Protein AF-A0A1G4TSG6-F1 (afdb_monomer_lite)

Radius of gyration: 10.81 Å; chains: 1; bounding box: 24×15×28 Å

Secondary structure (DSSP, 8-state):
---GGGS-HHHHHHHHHHHHHTT--HHHHHHHHHHHHHTTTSHHHHHHHHHHH--

InterPro domains:
  IPR015064 Sporulation inhibitor A [PF08970] (5-39)
  IPR036916 Sporulation inhibitor A superfamily [G3DSA:1.10.287.1100] (7-39)
  IPR036916 Sporulation inhibitor A superfamily [SSF100985] (5-39)

Organism: NCBI:txid624147

Sequence (55 aa):
MASLRSLKDDWLLDCYADAVRLQLDPTFIRLLRNEIHRRLDDPVFRRTWFVLSGR

Foldseek 3Di:
DDDPLPDDLVRLLVVLVVCVVVVHDPVVNVSSVVVLVVCCVPVVSVVVNCVSPVD

pLDDT: mean 87.82, std 11.39, range [44.91, 97.19]

Structure (mmCIF, N/CA/C/O backbone):
data_AF-A0A1G4TSG6-F1
#
_entry.id   AF-A0A1G4TSG6-F1
#
loop_
_atom_site.group_PDB
_atom_site.id
_atom_site.type_symbol
_atom_site.label_atom_id
_atom_site.label_alt_id
_atom_site.label_comp_id
_atom_site.label_asym_id
_atom_site.label_entity_id
_atom_site.label_seq_id
_atom_site.pdbx_PDB_ins_code
_atom_site.Cartn_x
_atom_site.Cartn_y
_atom_site.Cartn_z
_atom_site.occupancy
_atom_site.B_iso_or_equiv
_atom_site.auth_seq_id
_atom_site.auth_comp_id
_atom_site.auth_asym_id
_atom_site.auth_atom_id
_atom_site.pdbx_PDB_model_num
ATOM 1 N N . MET A 1 1 ? 14.656 3.670 14.555 1.00 44.91 1 MET A N 1
ATOM 2 C CA . MET A 1 1 ? 13.313 3.913 13.984 1.00 44.91 1 MET A CA 1
ATOM 3 C C . MET A 1 1 ? 13.308 3.373 12.563 1.00 44.91 1 MET A C 1
ATOM 5 O O . MET A 1 1 ? 14.044 3.899 11.739 1.00 44.91 1 MET A O 1
ATOM 9 N N . ALA A 1 2 ? 12.584 2.284 12.292 1.00 55.59 2 ALA A N 1
ATOM 10 C CA . ALA A 1 2 ? 12.452 1.764 10.930 1.00 55.59 2 ALA A CA 1
ATOM 11 C C . ALA A 1 2 ? 11.585 2.730 10.106 1.00 55.59 2 ALA A C 1
ATOM 13 O O . ALA A 1 2 ? 10.532 3.162 10.572 1.00 55.59 2 ALA A O 1
ATOM 14 N N . SER A 1 3 ? 12.051 3.117 8.920 1.00 71.94 3 SER A N 1
ATOM 15 C CA . SER A 1 3 ? 11.323 4.019 8.025 1.00 71.94 3 SER A CA 1
ATOM 16 C C . SER A 1 3 ? 10.492 3.204 7.040 1.00 71.94 3 SER A C 1
ATOM 18 O O . SER A 1 3 ? 10.980 2.207 6.517 1.00 71.94 3 SER A O 1
ATOM 20 N N . LEU A 1 4 ? 9.279 3.657 6.703 1.00 72.06 4 LEU A N 1
ATOM 21 C CA . LEU A 1 4 ? 8.468 3.035 5.644 1.00 72.06 4 LEU A CA 1
ATOM 22 C C . LEU A 1 4 ? 9.216 2.953 4.301 1.00 72.06 4 LEU A C 1
ATOM 24 O O . LEU A 1 4 ? 8.941 2.082 3.482 1.00 72.06 4 LEU A O 1
ATOM 28 N N . ARG A 1 5 ? 10.226 3.807 4.098 1.00 71.31 5 ARG A N 1
ATOM 29 C CA . ARG A 1 5 ? 11.087 3.794 2.909 1.00 71.31 5 ARG A CA 1
ATOM 30 C C . ARG A 1 5 ? 11.909 2.517 2.742 1.00 71.31 5 ARG A C 1
ATOM 32 O O . ARG A 1 5 ? 12.316 2.233 1.625 1.00 71.31 5 ARG A O 1
ATOM 39 N N . SER A 1 6 ? 12.169 1.768 3.815 1.00 79.06 6 SER A N 1
ATOM 40 C CA . SER A 1 6 ? 12.942 0.521 3.749 1.00 79.06 6 SER A CA 1
ATOM 41 C C . SER A 1 6 ? 12.076 -0.730 3.593 1.00 79.06 6 SER A C 1
ATOM 43 O O . SER A 1 6 ? 12.621 -1.827 3.501 1.00 79.06 6 SER A O 1
ATOM 45 N N . LEU A 1 7 ? 10.743 -0.603 3.601 1.00 79.31 7 LEU A N 1
ATOM 46 C CA . LEU A 1 7 ? 9.861 -1.735 3.319 1.00 79.31 7 LEU A CA 1
ATOM 47 C C . LEU A 1 7 ? 10.056 -2.193 1.877 1.00 79.31 7 LEU A C 1
ATOM 49 O O . LEU A 1 7 ? 10.112 -1.362 0.971 1.00 79.31 7 LEU A O 1
ATOM 53 N N . LYS A 1 8 ? 10.124 -3.512 1.677 1.00 88.38 8 LYS A N 1
ATOM 54 C CA . LYS A 1 8 ? 10.016 -4.108 0.345 1.00 88.38 8 LYS A CA 1
ATOM 55 C C . LYS A 1 8 ? 8.647 -3.788 -0.243 1.00 88.38 8 LYS A C 1
ATOM 57 O O . LYS A 1 8 ? 7.671 -3.669 0.492 1.00 88.38 8 LYS A O 1
ATOM 62 N N . ASP A 1 9 ? 8.604 -3.678 -1.559 1.00 88.06 9 ASP A N 1
ATOM 63 C CA . ASP A 1 9 ? 7.410 -3.294 -2.303 1.00 88.06 9 ASP A CA 1
ATOM 64 C C . ASP A 1 9 ? 6.209 -4.199 -2.015 1.00 88.06 9 ASP A C 1
ATOM 66 O O . ASP A 1 9 ? 5.151 -3.694 -1.646 1.00 88.06 9 ASP A O 1
ATOM 70 N N . ASP A 1 10 ? 6.399 -5.519 -2.065 1.00 87.94 10 ASP A N 1
ATOM 71 C CA . ASP A 1 10 ? 5.333 -6.488 -1.777 1.00 87.94 10 ASP A CA 1
ATOM 72 C C . ASP A 1 10 ? 4.776 -6.305 -0.358 1.00 87.94 10 ASP A C 1
ATOM 74 O O . ASP A 1 10 ? 3.570 -6.235 -0.148 1.00 87.94 10 ASP A O 1
ATOM 78 N N . TRP A 1 11 ? 5.663 -6.106 0.621 1.00 91.19 11 TRP A N 1
ATOM 79 C CA . TRP A 1 11 ? 5.266 -5.917 2.016 1.00 91.19 11 TRP A CA 1
ATOM 80 C C . TRP A 1 11 ? 4.547 -4.584 2.243 1.00 91.19 11 TRP A C 1
ATOM 82 O O . TRP A 1 11 ? 3.659 -4.506 3.086 1.00 91.19 11 TRP A O 1
ATOM 92 N N . LEU A 1 12 ? 4.927 -3.523 1.523 1.00 93.50 12 LEU A N 1
ATOM 93 C CA . LEU A 1 12 ? 4.246 -2.229 1.592 1.00 93.50 12 LEU A CA 1
ATOM 94 C C . LEU A 1 12 ? 2.805 -2.345 1.081 1.00 93.50 12 LEU A C 1
ATOM 96 O O . LEU A 1 12 ? 1.888 -1.791 1.690 1.00 93.50 12 LEU A O 1
ATOM 100 N N . LEU A 1 13 ? 2.621 -3.065 -0.024 1.00 92.81 13 LEU A N 1
ATOM 101 C CA . LEU A 1 13 ? 1.322 -3.281 -0.648 1.00 92.81 13 LEU A CA 1
ATOM 102 C C . LEU A 1 13 ? 0.422 -4.176 0.212 1.00 92.81 13 LEU A C 1
ATOM 104 O O . LEU A 1 13 ? -0.723 -3.798 0.467 1.00 92.81 13 LEU A O 1
ATOM 108 N N . ASP A 1 14 ? 0.950 -5.286 0.731 1.00 92.62 14 ASP A N 1
ATOM 109 C CA . ASP A 1 14 ? 0.228 -6.174 1.650 1.00 92.62 14 ASP A CA 1
ATOM 110 C C . ASP A 1 14 ? -0.171 -5.436 2.932 1.00 92.62 14 ASP A C 1
ATOM 112 O O . ASP A 1 14 ? -1.324 -5.487 3.361 1.00 92.62 14 ASP A O 1
ATOM 116 N N . CYS A 1 15 ? 0.753 -4.660 3.507 1.00 94.12 15 CYS A N 1
ATOM 117 C CA . CYS A 1 15 ? 0.487 -3.877 4.709 1.00 94.12 15 CYS A CA 1
ATOM 118 C C . CYS A 1 15 ? -0.603 -2.822 4.473 1.00 94.12 15 CYS A C 1
ATOM 120 O O . CYS A 1 15 ? -1.453 -2.615 5.338 1.00 94.12 15 CYS A O 1
ATOM 122 N N . TYR A 1 16 ? -0.629 -2.181 3.299 1.00 94.62 16 TYR A N 1
ATOM 123 C CA . TYR A 1 16 ? -1.709 -1.267 2.929 1.00 94.62 16 TYR A CA 1
ATOM 124 C C . TYR A 1 16 ? -3.052 -1.987 2.783 1.00 94.62 16 TYR A C 1
ATOM 126 O O . TYR A 1 16 ? -4.050 -1.523 3.338 1.00 94.62 16 TYR A O 1
ATOM 134 N N . ALA A 1 17 ? -3.082 -3.122 2.081 1.00 93.62 17 ALA A N 1
ATOM 135 C CA . ALA A 1 17 ? -4.298 -3.903 1.886 1.00 93.62 17 ALA A CA 1
ATOM 136 C C . ALA A 1 17 ? -4.883 -4.381 3.225 1.00 93.62 17 ALA A C 1
ATOM 138 O O . ALA A 1 17 ? -6.077 -4.204 3.479 1.00 93.62 17 ALA A O 1
ATOM 139 N N . ASP A 1 18 ? -4.041 -4.908 4.115 1.00 95.50 18 ASP A N 1
ATOM 140 C CA . ASP A 1 18 ? -4.458 -5.319 5.453 1.00 95.50 18 ASP A CA 1
ATOM 141 C C . ASP A 1 18 ? -4.890 -4.136 6.318 1.00 95.50 18 ASP A C 1
ATOM 143 O O . ASP A 1 18 ? -5.904 -4.233 7.008 1.00 95.50 18 ASP A O 1
ATOM 147 N N . ALA A 1 19 ? -4.186 -3.002 6.257 1.00 95.69 19 ALA A N 1
ATOM 148 C CA . ALA A 1 19 ? -4.560 -1.817 7.022 1.00 95.69 19 ALA A CA 1
ATOM 149 C C . ALA A 1 19 ? -5.948 -1.287 6.628 1.00 95.69 19 ALA A C 1
ATOM 151 O O . ALA A 1 19 ? -6.736 -0.926 7.503 1.00 95.69 19 ALA A O 1
ATOM 152 N N . VAL A 1 20 ? -6.269 -1.290 5.329 1.00 94.75 20 VAL A N 1
ATOM 153 C CA . VAL A 1 20 ? -7.606 -0.938 4.824 1.00 94.75 20 VAL A CA 1
ATO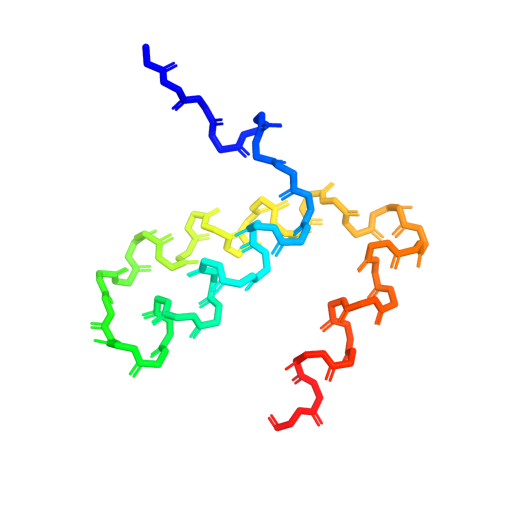M 154 C C . VAL A 1 20 ? -8.642 -1.976 5.258 1.00 94.75 20 VAL A C 1
ATOM 156 O O . VAL A 1 20 ? -9.687 -1.607 5.793 1.00 94.75 20 VAL A O 1
ATOM 159 N N . ARG A 1 21 ? -8.352 -3.272 5.081 1.00 95.38 21 ARG A N 1
ATOM 160 C CA . ARG A 1 21 ? -9.263 -4.378 5.426 1.00 95.38 21 ARG A CA 1
ATOM 161 C C . ARG A 1 21 ? -9.618 -4.407 6.912 1.00 95.38 21 ARG A C 1
ATOM 163 O O . ARG A 1 21 ? -10.763 -4.677 7.261 1.00 95.38 21 ARG A O 1
ATOM 170 N N . LEU A 1 22 ? -8.642 -4.143 7.776 1.00 97.19 22 LEU A N 1
ATOM 171 C CA . LEU A 1 22 ? -8.800 -4.125 9.231 1.00 97.19 22 LEU A CA 1
ATOM 172 C C . LEU A 1 22 ? -9.324 -2.785 9.763 1.00 97.19 22 LEU A C 1
ATOM 174 O O . LEU A 1 22 ? -9.512 -2.664 10.970 1.00 97.19 22 LEU A O 1
ATOM 178 N N . GLN A 1 23 ? -9.556 -1.796 8.890 1.00 96.12 23 GLN A N 1
ATOM 179 C CA . GLN A 1 23 ? -9.982 -0.443 9.265 1.00 96.12 23 GLN A CA 1
ATOM 180 C C . GLN A 1 23 ? -9.071 0.172 10.335 1.00 96.12 23 GLN A C 1
ATOM 182 O O . GLN A 1 23 ? -9.531 0.725 11.335 1.00 96.12 23 GLN A O 1
ATOM 187 N N . LEU A 1 24 ? -7.757 0.041 10.131 1.00 96.38 24 LEU A N 1
ATOM 188 C CA . LEU A 1 24 ? -6.771 0.636 11.025 1.00 96.38 24 LEU A CA 1
ATOM 189 C C . LEU A 1 24 ? -6.829 2.167 10.968 1.00 96.38 24 LEU A C 1
ATOM 191 O O . LEU A 1 24 ? -7.561 2.768 10.181 1.00 96.38 24 LEU A O 1
ATOM 195 N N . ASP A 1 25 ? -6.011 2.798 11.808 1.00 96.81 25 ASP A N 1
ATOM 196 C CA . ASP A 1 25 ? -5.914 4.248 11.889 1.00 96.81 25 ASP A CA 1
ATOM 197 C C . ASP A 1 25 ? -5.803 4.911 10.489 1.00 96.81 25 ASP A C 1
ATOM 199 O O . ASP A 1 25 ? -4.890 4.599 9.711 1.00 96.81 25 ASP A O 1
ATOM 203 N N . PRO A 1 26 ? -6.698 5.860 10.152 1.00 94.38 26 PRO A N 1
ATOM 204 C CA . PRO A 1 26 ? -6.692 6.521 8.850 1.00 94.38 26 PRO A CA 1
ATOM 205 C C . PRO A 1 26 ? -5.404 7.298 8.556 1.00 94.38 26 PRO A C 1
ATOM 207 O O . PRO A 1 26 ? -5.023 7.445 7.390 1.00 94.38 26 PRO A O 1
ATOM 210 N N . THR A 1 27 ? -4.712 7.799 9.586 1.00 95.88 27 THR A N 1
ATOM 211 C CA . THR A 1 27 ? -3.430 8.489 9.398 1.00 95.88 27 THR A CA 1
ATOM 212 C C . THR A 1 27 ? -2.354 7.504 8.958 1.00 95.88 27 THR A C 1
ATOM 214 O O . THR A 1 27 ? -1.611 7.806 8.022 1.00 95.88 27 THR A O 1
ATOM 217 N N . PHE A 1 28 ? -2.311 6.311 9.548 1.00 93.81 28 PHE A N 1
ATOM 218 C CA . PHE A 1 28 ? -1.424 5.229 9.135 1.00 93.8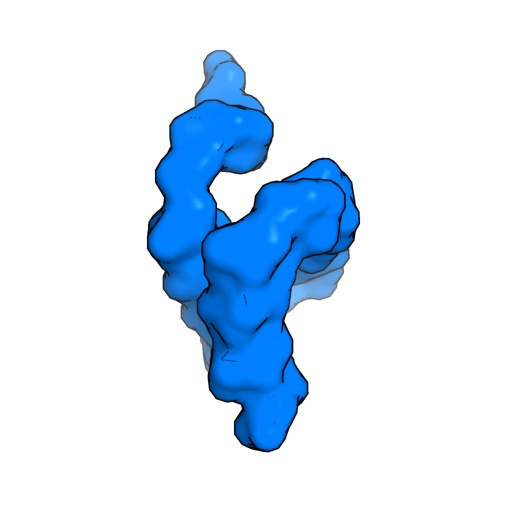1 28 PHE A CA 1
ATOM 219 C C . PHE A 1 28 ? -1.690 4.783 7.691 1.00 93.81 28 PHE A C 1
ATOM 221 O O . PHE A 1 28 ? -0.762 4.746 6.880 1.00 93.81 28 PHE A O 1
ATOM 228 N N . ILE A 1 29 ? -2.956 4.557 7.325 1.00 95.50 29 ILE A N 1
ATOM 229 C CA . ILE A 1 29 ? -3.341 4.203 5.946 1.00 95.50 29 ILE A CA 1
ATOM 230 C C . ILE A 1 29 ? -2.887 5.288 4.958 1.00 95.50 29 ILE A C 1
ATOM 232 O O . ILE A 1 29 ? -2.353 4.986 3.887 1.00 95.50 29 ILE A O 1
ATOM 236 N N . ARG A 1 30 ? -3.045 6.568 5.320 1.00 95.56 30 ARG A N 1
ATOM 237 C CA . ARG A 1 30 ? -2.582 7.695 4.499 1.00 95.56 30 ARG A CA 1
ATOM 238 C C . ARG A 1 30 ? -1.060 7.705 4.333 1.00 95.56 30 ARG A C 1
ATOM 240 O O . ARG A 1 30 ? -0.585 7.997 3.238 1.00 95.56 30 ARG A O 1
ATOM 247 N N . LEU A 1 31 ? -0.297 7.382 5.378 1.00 95.31 31 LEU A N 1
ATOM 248 C CA . LEU A 1 31 ? 1.166 7.298 5.296 1.00 95.31 31 LEU A CA 1
ATOM 249 C C . LEU A 1 31 ? 1.619 6.191 4.336 1.00 95.31 31 LEU A C 1
ATOM 251 O O . LEU A 1 31 ? 2.483 6.441 3.496 1.00 95.31 31 LEU A O 1
ATOM 255 N N . LEU A 1 32 ? 0.997 5.012 4.407 1.00 94.75 32 LEU A N 1
ATOM 256 C CA . LEU A 1 32 ? 1.257 3.915 3.470 1.00 94.75 32 LEU A CA 1
ATOM 257 C C . LEU A 1 32 ? 0.920 4.322 2.033 1.00 94.75 32 LEU A C 1
ATOM 259 O O . LEU A 1 32 ? 1.742 4.159 1.134 1.00 94.75 32 LEU A O 1
ATOM 263 N N . ARG A 1 33 ? -0.248 4.940 1.819 1.00 94.62 33 ARG A N 1
ATOM 264 C CA . ARG A 1 33 ? -0.672 5.413 0.495 1.00 94.62 33 ARG A CA 1
ATOM 265 C C . ARG A 1 33 ? 0.292 6.443 -0.098 1.00 94.62 33 ARG A C 1
ATOM 267 O O . ARG A 1 33 ? 0.590 6.382 -1.286 1.00 94.62 33 ARG A O 1
ATOM 274 N N . ASN A 1 34 ? 0.796 7.369 0.715 1.00 95.00 34 ASN A N 1
ATOM 275 C CA . ASN A 1 34 ? 1.776 8.359 0.268 1.00 95.00 34 ASN A CA 1
ATOM 276 C C . ASN A 1 34 ? 3.090 7.700 -0.172 1.00 95.00 34 ASN A C 1
ATOM 278 O O . ASN A 1 34 ? 3.668 8.103 -1.179 1.00 95.00 34 ASN A O 1
ATOM 282 N N . GLU A 1 35 ? 3.551 6.679 0.553 1.00 93.88 35 GLU A N 1
ATOM 283 C CA . GLU A 1 35 ? 4.758 5.937 0.181 1.00 93.88 35 GLU A CA 1
ATOM 284 C C . GLU A 1 35 ? 4.543 5.093 -1.085 1.00 93.88 35 GLU A C 1
ATOM 286 O O . GLU A 1 35 ? 5.428 5.059 -1.936 1.00 93.88 35 GLU A O 1
ATOM 291 N N . ILE A 1 36 ? 3.359 4.497 -1.267 1.00 93.75 36 ILE A N 1
ATOM 292 C CA . ILE A 1 36 ? 2.971 3.828 -2.520 1.00 93.75 36 ILE A CA 1
ATOM 293 C C . ILE A 1 36 ? 3.018 4.827 -3.677 1.00 93.75 36 ILE A C 1
ATOM 295 O O . ILE A 1 36 ? 3.679 4.570 -4.678 1.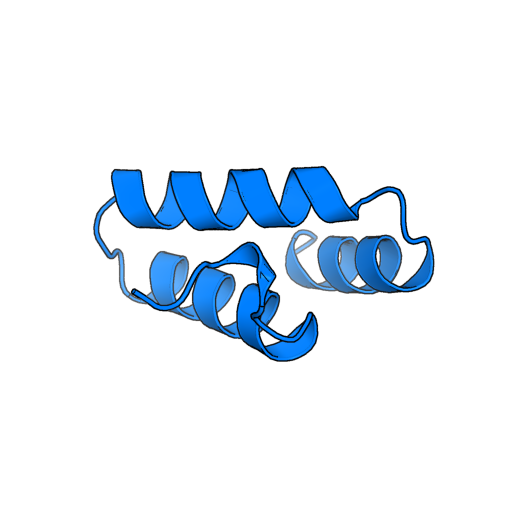00 93.75 36 ILE A O 1
ATOM 299 N N . HIS A 1 37 ? 2.382 5.996 -3.530 1.00 93.06 37 HIS A N 1
ATOM 300 C CA . HIS A 1 37 ? 2.392 7.039 -4.558 1.00 93.06 37 HIS A CA 1
ATOM 301 C C . HIS A 1 37 ? 3.813 7.502 -4.911 1.00 93.06 37 HIS A C 1
ATOM 303 O O . HIS A 1 37 ? 4.098 7.730 -6.082 1.00 93.06 37 HIS A O 1
ATOM 309 N N . ARG A 1 38 ? 4.720 7.578 -3.927 1.00 92.75 38 ARG A N 1
ATOM 310 C CA . ARG A 1 38 ? 6.136 7.921 -4.142 1.00 92.75 38 ARG A CA 1
ATOM 311 C C . ARG A 1 38 ? 6.881 6.894 -5.005 1.00 92.75 38 ARG A C 1
ATOM 313 O O . ARG A 1 38 ? 7.886 7.242 -5.612 1.00 92.75 38 ARG A O 1
ATOM 320 N N . ARG A 1 39 ? 6.436 5.635 -5.031 1.00 91.81 39 ARG A N 1
ATOM 321 C CA . ARG A 1 39 ? 7.077 4.535 -5.775 1.00 91.81 39 ARG A CA 1
ATOM 322 C C . ARG A 1 39 ? 6.423 4.248 -7.127 1.00 91.81 39 ARG A C 1
ATOM 324 O O . ARG A 1 39 ? 6.894 3.377 -7.846 1.00 91.81 39 ARG A O 1
ATOM 331 N N . LEU A 1 40 ? 5.373 4.982 -7.509 1.00 90.38 40 LEU A N 1
ATOM 332 C CA . LEU A 1 40 ? 4.677 4.775 -8.789 1.00 90.38 40 LEU A CA 1
ATOM 333 C C . LEU A 1 40 ? 5.515 5.126 -10.028 1.00 90.38 40 LEU A C 1
ATOM 335 O O . LEU A 1 40 ? 5.092 4.803 -11.139 1.00 90.38 40 LEU A O 1
ATOM 339 N N . ASP A 1 41 ? 6.675 5.762 -9.849 1.00 89.12 41 ASP A N 1
ATOM 340 C CA . ASP A 1 41 ? 7.650 5.966 -10.923 1.00 89.12 41 ASP A CA 1
ATOM 341 C C . ASP A 1 41 ? 8.290 4.645 -11.380 1.00 89.12 41 ASP A C 1
ATOM 343 O O . ASP A 1 41 ? 8.710 4.539 -12.532 1.00 89.12 41 ASP A O 1
ATOM 347 N N . ASP A 1 42 ? 8.325 3.620 -10.520 1.00 90.31 42 ASP A N 1
ATOM 348 C CA . ASP A 1 42 ? 8.748 2.276 -10.907 1.00 90.31 42 ASP A CA 1
ATOM 349 C C . ASP A 1 42 ? 7.620 1.584 -11.709 1.00 90.31 42 ASP A C 1
ATOM 351 O O . ASP A 1 42 ? 6.523 1.358 -11.176 1.00 90.31 42 ASP A O 1
ATOM 355 N N . PRO A 1 43 ? 7.849 1.217 -12.988 1.00 89.62 43 PRO A N 1
ATOM 356 C CA . PRO A 1 43 ? 6.825 0.603 -13.833 1.00 89.62 43 PRO A CA 1
ATOM 357 C C . PRO A 1 43 ? 6.321 -0.749 -13.314 1.00 89.62 43 PRO A C 1
ATOM 359 O O . PRO A 1 43 ? 5.145 -1.079 -13.499 1.00 89.62 43 PRO A O 1
ATOM 362 N N . VAL A 1 44 ? 7.197 -1.539 -12.687 1.00 88.88 44 VAL A N 1
ATOM 363 C CA . VAL A 1 44 ? 6.863 -2.855 -12.130 1.00 88.88 44 VAL A CA 1
ATOM 36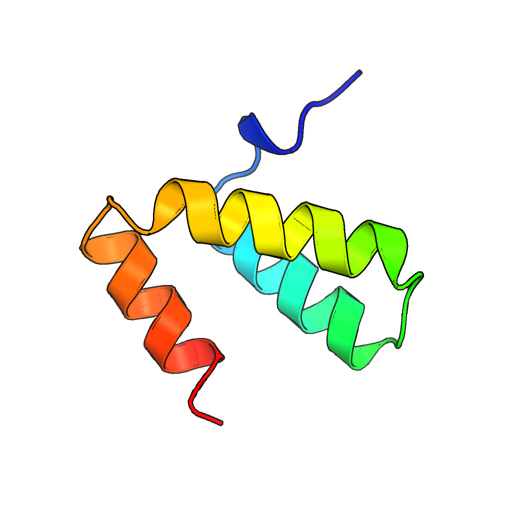4 C C . VAL A 1 44 ? 5.985 -2.663 -10.904 1.00 88.88 44 VAL A C 1
ATOM 366 O O . VAL A 1 44 ? 4.891 -3.227 -10.842 1.00 88.88 44 VAL A O 1
ATOM 369 N N . PHE A 1 45 ? 6.407 -1.793 -9.986 1.00 90.81 45 PHE A N 1
ATOM 370 C CA . PHE A 1 45 ? 5.637 -1.458 -8.789 1.00 90.81 45 PHE A CA 1
ATOM 371 C C . PHE A 1 45 ? 4.252 -0.906 -9.136 1.00 90.81 45 PHE A C 1
ATOM 373 O O . PHE A 1 45 ? 3.227 -1.355 -8.613 1.00 90.81 45 PHE A O 1
ATOM 380 N N . ARG A 1 46 ? 4.209 0.042 -10.078 1.00 91.31 46 ARG A N 1
ATOM 381 C CA . ARG A 1 46 ? 2.975 0.657 -10.567 1.00 91.31 46 ARG A CA 1
ATOM 382 C C . ARG A 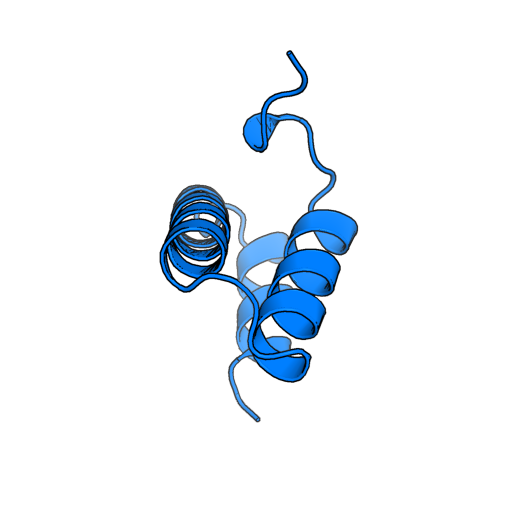1 46 ? 2.001 -0.391 -11.090 1.00 91.31 46 ARG A C 1
ATOM 384 O O . ARG A 1 46 ? 0.817 -0.328 -10.761 1.00 91.31 46 ARG A O 1
ATOM 391 N N . ARG A 1 47 ? 2.471 -1.356 -11.886 1.00 89.94 47 ARG A N 1
ATOM 392 C CA . ARG A 1 47 ? 1.619 -2.431 -12.412 1.00 89.94 47 ARG A CA 1
ATOM 393 C C . ARG A 1 47 ? 0.997 -3.251 -11.282 1.00 89.94 47 ARG A C 1
ATOM 395 O O . ARG A 1 47 ? -0.209 -3.486 -11.319 1.00 89.94 47 ARG A O 1
ATOM 402 N N . THR A 1 48 ? 1.784 -3.638 -10.280 1.00 88.88 48 THR A N 1
ATOM 403 C CA . THR A 1 48 ? 1.300 -4.396 -9.116 1.00 88.88 48 THR A CA 1
ATOM 404 C C . THR A 1 48 ? 0.253 -3.607 -8.328 1.00 88.88 48 THR A C 1
ATOM 406 O O . THR A 1 48 ? -0.815 -4.134 -8.016 1.00 88.88 48 THR A O 1
ATOM 409 N N . TRP A 1 49 ? 0.493 -2.314 -8.091 1.00 89.31 49 TRP A N 1
ATOM 410 C CA . TRP A 1 49 ? -0.469 -1.430 -7.429 1.00 89.31 49 TRP A CA 1
ATOM 411 C C . TRP A 1 49 ? -1.807 -1.321 -8.179 1.00 89.31 49 TRP A C 1
ATOM 413 O O . TRP A 1 49 ? -2.866 -1.385 -7.554 1.00 89.31 49 TRP A O 1
ATOM 423 N N . PHE A 1 50 ? -1.795 -1.190 -9.509 1.00 87.38 50 PHE A N 1
ATOM 424 C CA . PHE A 1 50 ? -3.033 -1.112 -10.299 1.00 87.38 50 PHE A CA 1
ATOM 425 C C . PHE A 1 50 ? -3.863 -2.398 -10.224 1.00 87.38 50 PHE A C 1
ATOM 427 O O . PHE A 1 50 ? -5.086 -2.328 -10.144 1.00 87.38 50 PHE A O 1
ATOM 434 N N . VAL A 1 51 ? -3.211 -3.563 -10.205 1.00 86.69 51 VAL A N 1
ATOM 435 C CA . VAL A 1 51 ? -3.903 -4.852 -10.040 1.00 86.69 51 VAL A CA 1
ATOM 436 C C . VAL A 1 51 ? -4.588 -4.942 -8.673 1.00 86.69 51 VAL A C 1
ATOM 438 O O . VAL A 1 51 ? -5.702 -5.450 -8.583 1.00 86.69 51 VAL A O 1
ATOM 441 N N . LEU A 1 52 ? -3.952 -4.422 -7.620 1.00 80.62 52 LEU A N 1
ATOM 442 C CA . LEU A 1 52 ? -4.501 -4.436 -6.261 1.00 80.62 52 LEU A CA 1
ATOM 443 C C . LEU A 1 52 ? -5.603 -3.392 -6.031 1.00 80.62 52 LEU A C 1
ATOM 445 O O . LEU A 1 52 ? -6.536 -3.653 -5.280 1.00 80.62 52 LEU A O 1
ATOM 449 N N . SER A 1 53 ? -5.499 -2.221 -6.662 1.00 78.81 53 SER A N 1
ATOM 450 C CA . SER A 1 53 ? -6.437 -1.101 -6.477 1.00 78.81 53 SER A CA 1
ATOM 451 C C . SER A 1 53 ? -7.642 -1.115 -7.424 1.00 78.81 53 SER A C 1
ATOM 453 O O . SER A 1 53 ? -8.594 -0.379 -7.190 1.00 78.81 53 SER A O 1
ATOM 455 N N . GLY A 1 54 ? -7.617 -1.934 -8.480 1.00 69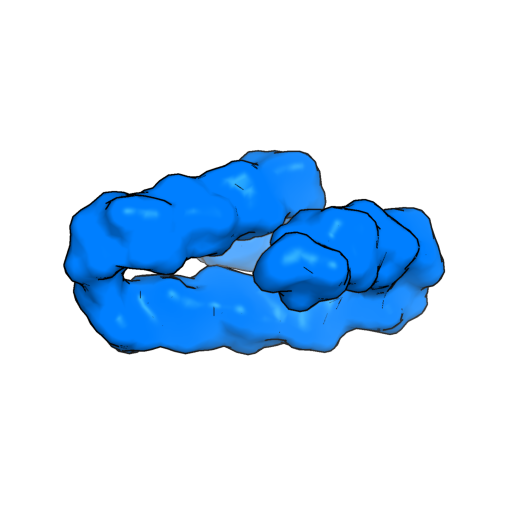.31 54 GLY A N 1
ATOM 456 C CA . GLY A 1 54 ? -8.707 -2.087 -9.452 1.00 69.31 54 GLY A CA 1
ATOM 457 C C . GLY A 1 54 ? -9.795 -3.103 -9.075 1.00 69.31 54 GLY A C 1
ATOM 458 O O . GLY A 1 54 ? -10.521 -3.541 -9.968 1.00 69.31 54 GLY A O 1
ATOM 459 N N . ARG A 1 55 ? -9.885 -3.511 -7.802 1.00 49.69 55 ARG A N 1
ATOM 460 C CA . ARG A 1 55 ? -10.976 -4.339 -7.261 1.00 49.69 55 ARG A CA 1
ATOM 461 C C . ARG A 1 55 ? -12.008 -3.500 -6.525 1.00 49.69 55 ARG A C 1
ATOM 463 O O . ARG A 1 55 ? -11.592 -2.579 -5.791 1.00 49.69 55 ARG A O 1
#